Protein AF-A0A6P1Q1D2-F1 (afdb_monomer_lite)

Foldseek 3Di:
DDPDPPVVVVVVVVCCVVVPPPVPPPPPDPDDDFQAAPPPRHGADVVCCVVPVPDNHHPVVVVPD

Radius of gyration: 26.59 Å; chains: 1; bounding box: 34×20×81 Å

Secondary structure (DSSP, 8-state):
-----HHHHHHHHHHHHHTT-------PPP-PPPPBPTTT-PBPPHHHHHH-TT-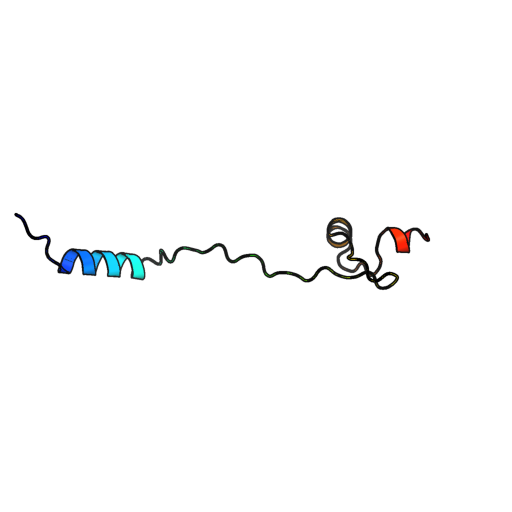-S-HHHHTT-

Sequence (65 aa):
MDAKPPELDSLLRDIWQQQGCAYSTPQGAPFDSPRACAGCGRPIAPSVLAVQPMATHCHYCRSGS

pLDDT: mean 77.13, std 12.4, range [46.38, 92.56]

Organism: NCBI:txid1615494

Structure (mmCIF, N/CA/C/O backbone):
data_AF-A0A6P1Q1D2-F1
#
_entry.id   AF-A0A6P1Q1D2-F1
#
loop_
_atom_site.group_PDB
_atom_site.id
_atom_site.type_symbol
_atom_site.label_atom_id
_atom_site.label_alt_id
_atom_site.label_comp_id
_atom_site.label_asym_id
_atom_site.label_entity_id
_atom_site.label_seq_id
_atom_site.pdbx_PDB_ins_code
_atom_site.Cartn_x
_atom_site.Cartn_y
_atom_site.Cartn_z
_atom_site.occupancy
_atom_site.B_iso_or_equiv
_atom_site.auth_seq_id
_atom_site.auth_comp_id
_atom_site.auth_asym_id
_atom_site.auth_atom_id
_atom_site.pdbx_PDB_model_num
ATOM 1 N N . MET A 1 1 ? -8.911 0.462 59.979 1.00 46.38 1 MET A N 1
ATOM 2 C CA . MET A 1 1 ? -8.949 -0.284 58.703 1.00 46.38 1 MET A CA 1
ATOM 3 C C . MET A 1 1 ? -10.179 0.204 57.972 1.00 46.38 1 MET A C 1
ATOM 5 O O . MET A 1 1 ? -11.251 -0.369 58.106 1.00 46.38 1 MET A O 1
ATOM 9 N N . ASP A 1 2 ? -10.036 1.349 57.321 1.00 55.59 2 ASP A N 1
ATOM 10 C CA . ASP A 1 2 ? -11.125 2.085 56.692 1.00 55.59 2 ASP A CA 1
ATOM 11 C C . ASP A 1 2 ? -11.464 1.414 55.362 1.00 55.59 2 ASP A C 1
ATOM 13 O O . ASP A 1 2 ? -10.757 1.558 54.365 1.00 55.59 2 ASP A O 1
ATOM 17 N N . ALA A 1 3 ? -12.509 0.587 55.381 1.00 59.94 3 ALA A N 1
ATOM 18 C CA . ALA A 1 3 ? -13.021 -0.075 54.194 1.00 59.94 3 ALA A CA 1
ATOM 19 C C . ALA A 1 3 ? -13.563 0.992 53.232 1.00 59.94 3 ALA A C 1
ATOM 21 O O . ALA A 1 3 ? -14.601 1.602 53.482 1.00 59.94 3 ALA A O 1
ATOM 22 N N . LYS A 1 4 ? -12.833 1.239 52.138 1.00 62.59 4 LYS A N 1
ATOM 23 C CA . LYS A 1 4 ? -13.277 2.103 51.040 1.00 62.59 4 LYS A CA 1
ATOM 24 C C . LYS A 1 4 ? -14.655 1.611 50.563 1.00 62.59 4 LYS A C 1
ATOM 26 O O . LYS A 1 4 ? -14.777 0.424 50.252 1.00 62.59 4 LYS A O 1
ATOM 31 N N . PRO A 1 5 ? -15.689 2.470 50.512 1.00 61.22 5 PRO A N 1
ATOM 32 C CA . PRO A 1 5 ? -17.020 2.042 50.104 1.00 61.22 5 PRO A CA 1
ATOM 33 C C . PRO A 1 5 ? -16.972 1.513 48.657 1.00 61.22 5 PRO A C 1
ATOM 35 O O . PRO A 1 5 ? -16.432 2.202 47.786 1.00 61.22 5 PRO A O 1
ATOM 38 N N . PRO A 1 6 ? -17.527 0.316 48.373 1.00 63.62 6 PRO A N 1
ATOM 39 C CA . PRO A 1 6 ? -17.487 -0.316 47.042 1.00 63.62 6 PRO A CA 1
ATOM 40 C C . PRO A 1 6 ? -18.195 0.513 45.954 1.00 63.62 6 PRO A C 1
ATOM 42 O O . PRO A 1 6 ? -17.944 0.357 44.758 1.00 63.62 6 PRO A O 1
ATOM 45 N N . GLU A 1 7 ? -19.040 1.443 46.389 1.00 72.88 7 GLU A N 1
ATOM 46 C CA . GLU A 1 7 ? -19.743 2.435 45.579 1.00 72.88 7 GLU A CA 1
ATOM 47 C C . GLU A 1 7 ? -18.768 3.371 44.845 1.00 72.88 7 GLU A C 1
ATOM 49 O O . GLU A 1 7 ? -18.986 3.707 43.684 1.00 72.88 7 GLU A O 1
ATOM 54 N N . LEU A 1 8 ? -17.653 3.755 45.483 1.00 76.88 8 LEU A N 1
ATOM 55 C CA . LEU A 1 8 ? -16.696 4.706 44.908 1.00 76.88 8 LEU A CA 1
ATOM 56 C C . LEU A 1 8 ? -15.940 4.103 43.720 1.00 76.88 8 LEU A C 1
ATOM 58 O O . LEU A 1 8 ? -15.710 4.779 42.723 1.00 76.88 8 LEU A O 1
ATOM 62 N N . ASP A 1 9 ? -15.568 2.826 43.807 1.00 75.25 9 ASP A N 1
ATOM 63 C CA . ASP A 1 9 ? -14.912 2.113 42.706 1.00 75.25 9 ASP A CA 1
ATOM 64 C C . ASP A 1 9 ? -15.859 1.897 41.519 1.00 75.25 9 ASP A C 1
ATOM 66 O O . ASP A 1 9 ? -15.448 1.999 40.362 1.00 75.25 9 ASP A O 1
ATOM 70 N N . SER A 1 10 ? -17.139 1.652 41.803 1.00 79.25 10 SER A N 1
ATOM 71 C CA . SER A 1 10 ? -18.172 1.510 40.774 1.00 79.25 10 SER A CA 1
ATOM 72 C C . SER A 1 10 ? -18.446 2.843 40.076 1.00 79.25 10 SER A C 1
ATOM 74 O O . SER A 1 10 ? -18.468 2.891 38.848 1.00 79.25 10 SER A O 1
ATOM 76 N N . LEU A 1 11 ? -18.545 3.934 40.843 1.00 81.44 11 LEU A N 1
ATOM 77 C CA . LEU A 1 11 ? -18.716 5.289 40.320 1.00 81.44 11 LEU A CA 1
ATOM 78 C C . LEU A 1 11 ? -17.522 5.719 39.456 1.00 81.44 11 LEU A C 1
ATOM 80 O O . LEU A 1 11 ? -17.703 6.244 38.365 1.00 81.44 11 LEU A O 1
ATOM 84 N N . LEU A 1 12 ? -16.291 5.461 39.905 1.00 79.75 12 LEU A N 1
ATOM 85 C CA . LEU A 1 12 ? -15.086 5.780 39.131 1.00 79.75 12 LEU A CA 1
ATOM 86 C C . LEU A 1 12 ? -15.028 5.002 37.811 1.00 79.75 12 LEU A C 1
ATOM 88 O O . LEU A 1 12 ? -14.605 5.550 36.794 1.00 79.75 12 LEU A O 1
ATOM 92 N N . ARG A 1 13 ? -15.471 3.740 37.810 1.00 76.19 13 ARG A N 1
ATOM 93 C CA . ARG A 1 13 ? -15.524 2.906 36.605 1.00 76.19 13 ARG A CA 1
ATOM 94 C C . ARG A 1 13 ? -16.593 3.387 35.624 1.00 76.19 13 ARG A C 1
ATOM 96 O O . ARG A 1 13 ? -16.325 3.430 34.427 1.00 76.19 13 ARG A O 1
ATOM 103 N N . ASP A 1 14 ? -17.760 3.767 36.132 1.00 78.88 14 ASP A N 1
ATOM 104 C CA . ASP A 1 14 ? -18.856 4.337 35.346 1.00 78.88 14 ASP A CA 1
ATOM 105 C C . ASP A 1 14 ? -18.447 5.676 34.712 1.00 78.88 14 ASP A C 1
ATOM 107 O O . ASP A 1 14 ? -18.550 5.840 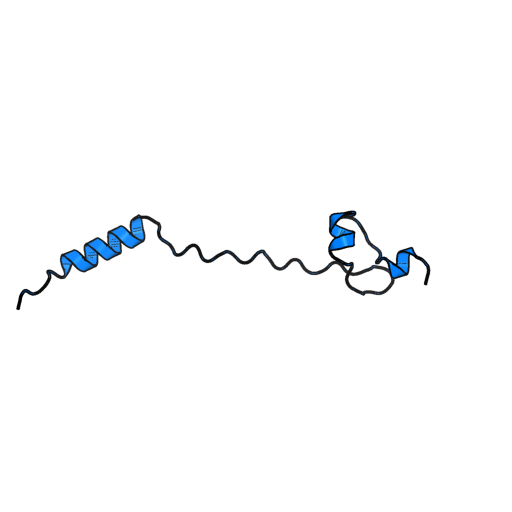33.499 1.00 78.88 14 ASP A O 1
ATOM 111 N N . ILE A 1 15 ? -17.830 6.573 35.488 1.00 78.38 15 ILE A N 1
ATOM 112 C CA . ILE A 1 15 ? -17.261 7.833 34.987 1.00 78.38 15 ILE A CA 1
ATOM 113 C C . ILE A 1 15 ? -16.210 7.567 33.900 1.00 78.38 15 ILE A C 1
ATOM 115 O O . ILE A 1 15 ? -16.211 8.233 32.865 1.00 78.38 15 ILE A O 1
ATOM 119 N N . TRP A 1 16 ? -15.328 6.585 34.097 1.00 71.06 16 TRP A N 1
ATOM 120 C CA . TRP A 1 16 ? -14.292 6.243 33.120 1.00 71.06 16 TRP A CA 1
ATOM 121 C C . TRP A 1 16 ? -14.868 5.685 31.809 1.00 71.06 16 TRP A C 1
ATOM 123 O O . TRP A 1 16 ? -14.371 6.022 30.733 1.00 71.06 16 TRP A O 1
ATOM 133 N N . GLN A 1 17 ? -15.938 4.886 31.877 1.00 72.25 17 GLN A N 1
ATOM 134 C CA . GLN A 1 17 ? -16.632 4.379 30.688 1.00 72.25 17 GLN A CA 1
ATOM 135 C C . GLN A 1 17 ? -17.469 5.459 29.986 1.00 72.25 17 GLN A C 1
ATOM 137 O O . GLN A 1 17 ? -17.458 5.527 28.757 1.00 72.25 17 GLN A O 1
ATOM 142 N N . GLN A 1 18 ? -18.155 6.325 30.739 1.00 70.81 18 GLN A N 1
ATOM 143 C CA . GLN A 1 18 ? -18.996 7.396 30.190 1.00 70.81 18 GLN A CA 1
ATOM 144 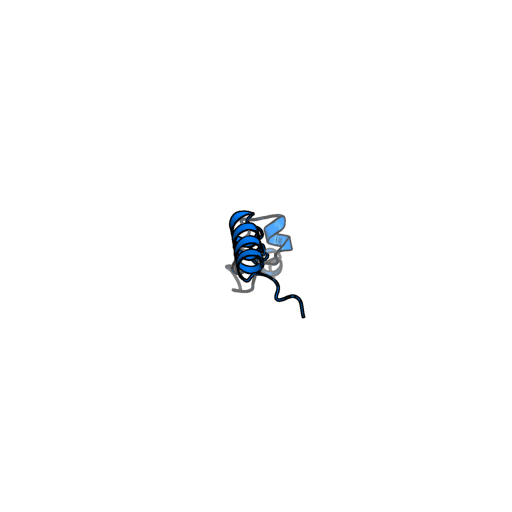C C . GLN A 1 18 ? -18.186 8.540 29.574 1.00 70.81 18 GLN A C 1
ATOM 146 O O . GLN A 1 18 ? -18.616 9.126 28.583 1.00 70.81 18 GLN A O 1
ATOM 151 N N . GLN A 1 19 ? -17.001 8.850 30.112 1.00 67.44 19 GLN A N 1
ATOM 152 C CA . GLN A 1 19 ? -16.141 9.914 29.576 1.00 67.44 19 GLN A CA 1
ATOM 153 C C . GLN A 1 19 ? -15.442 9.542 28.263 1.00 67.44 19 GLN A C 1
ATOM 155 O O . GLN A 1 19 ? -14.667 10.338 27.738 1.00 67.44 19 GLN A O 1
ATOM 160 N N . GLY A 1 20 ? -15.709 8.358 27.700 1.00 56.19 20 GLY A N 1
ATOM 161 C CA . GLY A 1 20 ? -15.231 8.025 26.362 1.00 56.19 20 GLY A CA 1
ATOM 162 C C . GLY A 1 20 ? -13.710 7.929 26.268 1.00 56.19 20 GLY A C 1
ATOM 163 O O . GLY A 1 20 ? -13.179 7.909 25.161 1.00 56.19 20 GLY A O 1
ATOM 164 N N . CYS A 1 21 ? -13.008 7.762 27.396 1.00 58.25 21 CYS A N 1
ATOM 165 C CA . CYS A 1 21 ? -11.626 7.279 27.436 1.00 58.25 21 CYS A CA 1
ATOM 166 C C . CYS A 1 21 ? -11.571 5.789 27.049 1.00 58.25 21 CYS A C 1
ATOM 168 O O . CYS A 1 21 ? -10.838 4.995 27.639 1.00 58.25 21 CYS A O 1
ATOM 170 N N . ALA A 1 22 ? -12.358 5.393 26.045 1.00 59.53 22 ALA A N 1
ATOM 171 C CA . ALA A 1 22 ? -12.059 4.240 25.235 1.00 59.53 22 ALA A CA 1
ATOM 172 C C . ALA A 1 22 ? -10.646 4.482 24.726 1.00 59.53 22 ALA A C 1
ATOM 174 O O . ALA A 1 22 ? -10.385 5.469 24.044 1.00 59.53 22 ALA A O 1
ATOM 175 N N . TYR A 1 23 ? -9.727 3.625 25.152 1.00 57.50 23 TYR A N 1
ATOM 176 C CA . TYR A 1 23 ? -8.381 3.564 24.626 1.00 57.50 23 TYR A CA 1
ATOM 177 C C . TYR A 1 23 ? -8.500 3.618 23.104 1.00 57.50 23 TYR A C 1
ATOM 179 O O . TYR A 1 23 ? -8.940 2.640 22.494 1.00 57.50 23 TYR A O 1
ATOM 187 N N . SER A 1 24 ? -8.211 4.785 22.520 1.00 59.72 24 SER A N 1
ATOM 188 C CA . SER A 1 24 ? -8.214 5.006 21.081 1.00 59.72 24 SER A CA 1
ATOM 189 C C . SER A 1 24 ? -7.096 4.139 20.548 1.00 59.72 24 SER A C 1
ATOM 191 O O . SER A 1 24 ? -5.954 4.575 20.420 1.00 59.72 24 SER A O 1
ATOM 193 N N . THR A 1 25 ? -7.394 2.859 20.348 1.00 64.19 25 THR A N 1
ATOM 194 C CA . THR A 1 25 ? -6.477 1.941 19.706 1.00 64.19 25 THR A CA 1
ATOM 195 C C . THR A 1 25 ? -6.215 2.604 18.369 1.00 64.19 25 THR A C 1
ATOM 197 O O . THR A 1 25 ? -7.193 2.904 17.675 1.00 64.19 25 THR A O 1
ATOM 200 N N . PRO A 1 26 ? -4.957 2.943 18.037 1.00 64.50 26 PRO A N 1
ATOM 201 C CA . PRO A 1 26 ? -4.676 3.528 16.744 1.00 64.50 26 PRO A CA 1
ATOM 202 C C . PRO A 1 26 ? -5.235 2.540 15.731 1.00 64.50 26 PRO A C 1
ATOM 204 O O . PRO A 1 26 ? -4.768 1.403 15.652 1.00 64.50 26 PRO A O 1
ATOM 207 N N . GLN A 1 27 ? -6.318 2.930 15.055 1.00 64.69 27 GLN A N 1
ATOM 208 C CA . GLN A 1 27 ? -6.888 2.122 13.997 1.00 64.69 27 GLN A CA 1
ATOM 209 C C . GLN A 1 27 ? -5.768 2.010 12.976 1.00 64.69 27 GLN A C 1
ATOM 211 O O . GLN A 1 27 ? -5.402 2.999 12.340 1.00 64.69 27 GLN A O 1
ATOM 216 N N . GLY A 1 28 ? -5.134 0.835 12.924 1.00 65.38 28 GLY A N 1
ATOM 217 C CA . GLY A 1 28 ? -4.097 0.562 11.946 1.00 65.38 28 GLY A CA 1
ATOM 218 C C . GLY A 1 28 ? -4.673 0.911 10.585 1.00 65.38 28 GLY A C 1
ATOM 219 O O . GLY A 1 28 ? -5.804 0.518 10.287 1.00 65.38 28 GLY A O 1
ATOM 220 N N . ALA A 1 29 ? -3.941 1.708 9.805 1.00 71.31 29 ALA A N 1
ATOM 221 C CA . ALA A 1 29 ? -4.391 2.070 8.472 1.00 71.31 29 ALA A CA 1
ATOM 222 C C . ALA A 1 29 ? -4.781 0.782 7.725 1.00 71.31 29 ALA A C 1
ATOM 224 O O . ALA A 1 29 ? -4.050 -0.213 7.833 1.00 71.31 29 ALA A O 1
ATOM 225 N N . PRO A 1 30 ? -5.929 0.757 7.025 1.00 68.88 30 PRO A N 1
ATOM 226 C CA . PRO A 1 30 ? -6.344 -0.426 6.289 1.00 68.88 30 PRO A CA 1
ATOM 227 C C . PRO A 1 30 ? -5.205 -0.853 5.360 1.00 68.88 30 PRO A C 1
ATOM 229 O O . PRO A 1 30 ? -4.609 -0.022 4.675 1.00 68.88 30 PRO A O 1
ATOM 232 N N . PHE A 1 31 ? -4.862 -2.143 5.391 1.00 69.62 31 PHE A N 1
ATOM 233 C CA . PHE A 1 31 ? -3.824 -2.696 4.529 1.00 69.62 31 PHE A CA 1
ATOM 234 C C . PHE A 1 31 ? -4.280 -2.571 3.072 1.00 69.62 31 PHE A C 1
ATOM 236 O O . PHE A 1 31 ? -5.135 -3.330 2.613 1.00 69.62 31 PHE A O 1
ATOM 243 N N . ASP A 1 32 ? -3.732 -1.594 2.355 1.00 69.25 32 ASP A N 1
ATOM 244 C CA . ASP A 1 32 ? -3.961 -1.434 0.925 1.00 69.25 32 ASP A CA 1
ATOM 245 C C . ASP A 1 32 ? -3.052 -2.423 0.184 1.00 69.25 32 ASP A C 1
ATOM 247 O O . ASP A 1 32 ? -1.827 -2.416 0.355 1.00 69.25 32 ASP A O 1
ATOM 251 N N . SER A 1 33 ? -3.645 -3.336 -0.589 1.00 71.06 33 SER A N 1
ATOM 252 C CA . SER A 1 33 ? -2.857 -4.336 -1.311 1.00 71.06 33 SER A CA 1
ATOM 253 C C . SER A 1 33 ? -1.976 -3.639 -2.353 1.00 71.06 33 SER A C 1
ATOM 255 O O . SER A 1 33 ? -2.481 -2.844 -3.149 1.00 71.06 33 SER A O 1
ATOM 257 N N . PRO A 1 34 ? -0.664 -3.930 -2.3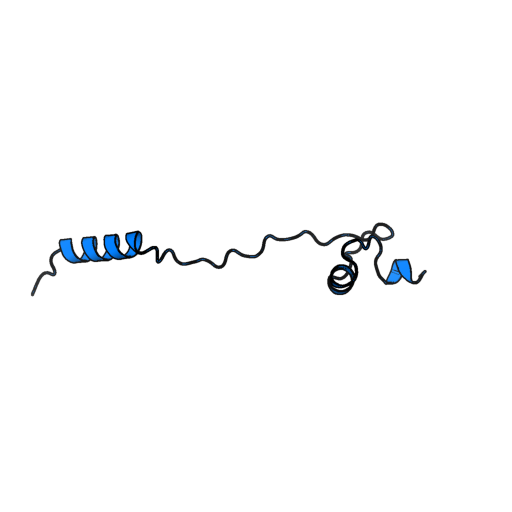99 1.00 76.75 34 PRO A N 1
ATOM 258 C CA . PRO A 1 34 ? 0.237 -3.248 -3.316 1.00 76.75 34 PRO A CA 1
ATOM 259 C C . PRO A 1 34 ? -0.188 -3.504 -4.764 1.00 76.75 34 PRO A C 1
ATOM 261 O O . PRO A 1 34 ? -0.318 -4.652 -5.192 1.00 76.75 34 PRO A O 1
ATOM 264 N N . ARG A 1 35 ? -0.388 -2.431 -5.542 1.00 85.25 35 ARG A N 1
ATOM 265 C CA . ARG A 1 35 ? -0.719 -2.560 -6.968 1.00 85.25 35 ARG A CA 1
ATOM 266 C C . ARG A 1 35 ? 0.394 -3.287 -7.705 1.00 85.25 35 ARG A C 1
ATOM 268 O O . ARG A 1 35 ? 1.557 -2.904 -7.610 1.00 85.25 35 ARG A O 1
ATOM 275 N N . ALA A 1 36 ? 0.024 -4.298 -8.481 1.00 91.25 36 ALA A N 1
ATOM 276 C CA . ALA A 1 36 ? 0.948 -5.052 -9.313 1.00 91.25 36 ALA A CA 1
ATOM 277 C C . ALA A 1 36 ? 1.098 -4.423 -10.708 1.00 91.25 36 ALA A C 1
ATOM 279 O O . ALA A 1 36 ? 0.158 -3.866 -11.272 1.00 91.25 36 ALA A O 1
ATOM 280 N N . CYS A 1 37 ? 2.301 -4.528 -11.267 1.00 92.56 37 CYS A N 1
ATOM 281 C CA . CYS A 1 37 ? 2.615 -4.157 -12.639 1.00 92.56 37 CYS A CA 1
ATOM 282 C C . CYS A 1 37 ? 1.920 -5.110 -13.617 1.00 92.56 37 CYS A C 1
ATOM 284 O O . CYS A 1 37 ? 2.104 -6.323 -13.520 1.00 92.56 37 CYS A O 1
ATOM 286 N N . ALA A 1 38 ? 1.216 -4.566 -14.610 1.00 91.06 38 ALA A N 1
ATOM 287 C CA . ALA A 1 38 ? 0.535 -5.351 -15.639 1.00 91.06 38 ALA A CA 1
ATOM 288 C C . ALA A 1 38 ? 1.497 -6.170 -16.522 1.00 91.06 38 ALA A C 1
ATOM 290 O O . ALA A 1 38 ? 1.124 -7.231 -17.007 1.00 91.06 38 ALA A O 1
ATOM 291 N N . GLY A 1 39 ? 2.735 -5.700 -16.716 1.00 91.94 39 GLY A N 1
ATOM 292 C CA . GLY A 1 39 ? 3.714 -6.370 -17.580 1.00 91.94 39 GLY A CA 1
ATOM 293 C C . GLY A 1 39 ? 4.480 -7.514 -16.909 1.00 91.94 39 GLY A C 1
ATOM 294 O O . GLY A 1 39 ? 4.747 -8.527 -17.542 1.00 91.94 39 GLY A O 1
ATOM 295 N N . CYS A 1 40 ? 4.853 -7.366 -15.634 1.00 91.88 40 CYS A N 1
ATOM 296 C CA . CYS A 1 40 ? 5.744 -8.321 -14.956 1.00 91.88 40 CYS A CA 1
ATOM 297 C C . CYS A 1 40 ? 5.209 -8.869 -13.628 1.00 91.88 40 CYS A C 1
ATOM 299 O O . CYS A 1 40 ? 5.917 -9.616 -12.955 1.00 91.88 40 CYS A O 1
ATOM 301 N N . GLY A 1 41 ? 4.011 -8.463 -13.197 1.00 89.94 41 GLY A N 1
ATOM 302 C CA . GLY A 1 41 ? 3.387 -8.908 -11.946 1.00 89.94 41 GLY A CA 1
ATOM 303 C C . GLY A 1 41 ? 4.058 -8.403 -10.662 1.00 89.94 41 GLY A C 1
ATOM 304 O O . GLY A 1 41 ? 3.540 -8.623 -9.572 1.00 89.94 41 GLY A O 1
ATOM 305 N N . ARG A 1 42 ? 5.196 -7.703 -10.757 1.00 90.00 42 ARG A N 1
ATOM 306 C CA . ARG A 1 42 ? 5.901 -7.145 -9.593 1.00 90.00 42 ARG A CA 1
ATOM 307 C C . ARG A 1 42 ? 5.136 -5.960 -8.999 1.00 90.00 42 ARG A C 1
ATOM 309 O O . ARG A 1 42 ? 4.535 -5.203 -9.764 1.00 90.00 42 ARG A O 1
ATOM 316 N N . PRO A 1 43 ? 5.201 -5.737 -7.677 1.00 90.38 43 PRO A N 1
ATOM 317 C CA . PRO A 1 43 ? 4.579 -4.573 -7.057 1.00 90.38 43 PRO A CA 1
ATOM 318 C C . PRO A 1 43 ? 5.142 -3.267 -7.635 1.00 90.38 43 PRO A C 1
ATOM 320 O O . PRO A 1 43 ? 6.351 -3.119 -7.841 1.00 90.38 43 PRO A O 1
ATOM 323 N N . ILE A 1 44 ? 4.255 -2.314 -7.910 1.00 90.56 44 ILE A N 1
ATOM 324 C CA . ILE A 1 44 ? 4.605 -0.951 -8.302 1.00 90.56 44 ILE A CA 1
ATOM 325 C C . ILE A 1 44 ? 5.049 -0.212 -7.041 1.00 90.56 44 ILE A C 1
ATOM 327 O O . ILE A 1 44 ? 4.361 -0.227 -6.023 1.00 90.56 44 ILE A O 1
ATOM 331 N N . ALA A 1 45 ? 6.217 0.428 -7.107 1.00 87.88 45 ALA A N 1
ATOM 332 C CA . ALA A 1 45 ? 6.776 1.135 -5.965 1.00 87.88 45 ALA A CA 1
ATOM 333 C C . ALA A 1 45 ? 5.814 2.235 -5.468 1.00 87.88 45 ALA A C 1
ATOM 335 O O . ALA A 1 45 ? 5.286 2.990 -6.292 1.00 87.88 45 ALA A O 1
ATOM 336 N N . PRO A 1 46 ? 5.635 2.399 -4.143 1.00 86.31 46 PRO A N 1
ATOM 337 C CA . PRO A 1 46 ? 4.771 3.439 -3.585 1.00 86.31 46 PRO A CA 1
ATOM 338 C C . PRO A 1 46 ? 5.149 4.848 -4.048 1.00 86.31 46 PRO A C 1
ATOM 340 O O . PRO A 1 46 ? 4.273 5.671 -4.273 1.00 86.31 46 PRO A O 1
ATOM 343 N N . SER A 1 47 ? 6.439 5.116 -4.268 1.00 87.56 47 SER A N 1
ATOM 344 C CA . SER A 1 47 ? 6.920 6.391 -4.816 1.00 87.56 47 SER A CA 1
ATOM 345 C C . SER A 1 47 ? 6.378 6.679 -6.219 1.00 87.56 47 SER A C 1
ATOM 347 O O . SER A 1 47 ? 6.058 7.822 -6.534 1.00 87.56 47 SER A O 1
ATOM 349 N N . VAL A 1 48 ? 6.219 5.649 -7.054 1.00 86.88 48 VAL A N 1
ATOM 350 C CA . VAL A 1 48 ? 5.609 5.778 -8.384 1.00 86.88 48 VAL A CA 1
ATOM 351 C C . VAL A 1 48 ? 4.116 6.049 -8.250 1.00 86.88 48 VAL A C 1
ATOM 353 O O . VAL A 1 48 ? 3.606 6.918 -8.947 1.00 86.88 48 VAL A O 1
ATOM 356 N N . LEU A 1 49 ? 3.428 5.361 -7.335 1.00 86.69 49 LEU A N 1
ATOM 357 C CA . LEU A 1 49 ? 1.997 5.566 -7.090 1.00 86.69 49 LEU A CA 1
ATOM 358 C C . LEU A 1 49 ? 1.694 6.924 -6.442 1.00 86.69 49 LEU A C 1
ATOM 360 O O . LEU A 1 49 ? 0.654 7.506 -6.727 1.00 86.69 49 LEU A O 1
ATOM 364 N N . ALA A 1 50 ? 2.605 7.458 -5.627 1.00 87.25 50 ALA A N 1
ATOM 365 C CA . ALA A 1 50 ? 2.474 8.784 -5.029 1.00 87.25 50 ALA A CA 1
ATOM 366 C C . ALA A 1 50 ? 2.507 9.897 -6.089 1.00 87.25 50 ALA A C 1
ATOM 368 O O . ALA A 1 50 ? 1.763 10.867 -5.987 1.00 87.25 50 ALA A O 1
ATOM 369 N N . VAL A 1 51 ? 3.342 9.747 -7.123 1.00 90.25 51 VAL A N 1
ATOM 370 C CA . VAL A 1 51 ? 3.436 10.713 -8.233 1.00 90.25 51 VAL A CA 1
ATOM 371 C C . VAL A 1 51 ? 2.393 10.428 -9.319 1.00 90.25 51 VAL A C 1
ATOM 373 O O . VAL A 1 51 ? 1.867 11.348 -9.939 1.00 90.25 51 VAL A O 1
ATOM 376 N N . GLN A 1 52 ? 2.091 9.153 -9.570 1.00 89.06 52 GLN A N 1
ATOM 377 C CA . GLN A 1 52 ? 1.152 8.691 -10.593 1.00 89.06 52 GLN A CA 1
ATOM 378 C C . GLN A 1 52 ? 0.230 7.605 -10.021 1.00 89.06 52 GLN A C 1
ATOM 380 O O . GLN A 1 52 ? 0.469 6.409 -10.221 1.00 89.06 52 GLN A O 1
ATOM 385 N N . PRO A 1 53 ? -0.879 7.997 -9.371 1.00 88.19 53 PRO A N 1
ATOM 386 C CA . PRO A 1 53 ? -1.797 7.061 -8.726 1.00 88.19 53 PRO A CA 1
ATOM 387 C C . PRO A 1 53 ? -2.463 6.081 -9.689 1.00 88.19 53 PRO A C 1
ATOM 389 O O . PRO A 1 53 ? -2.996 5.072 -9.250 1.00 88.19 53 PRO A O 1
ATOM 392 N N . MET A 1 54 ? -2.457 6.357 -10.996 1.00 89.75 54 MET A N 1
ATOM 393 C CA . MET A 1 54 ? -3.016 5.483 -12.036 1.00 89.75 54 MET A CA 1
ATOM 394 C C . MET A 1 54 ? -1.944 4.696 -12.806 1.00 89.75 54 MET A C 1
ATOM 396 O O . MET A 1 54 ? -2.240 4.127 -13.855 1.00 89.75 54 MET A O 1
ATOM 400 N N . ALA A 1 55 ? -0.701 4.645 -12.314 1.00 89.69 55 ALA A N 1
ATOM 401 C CA . ALA A 1 55 ? 0.348 3.857 -12.951 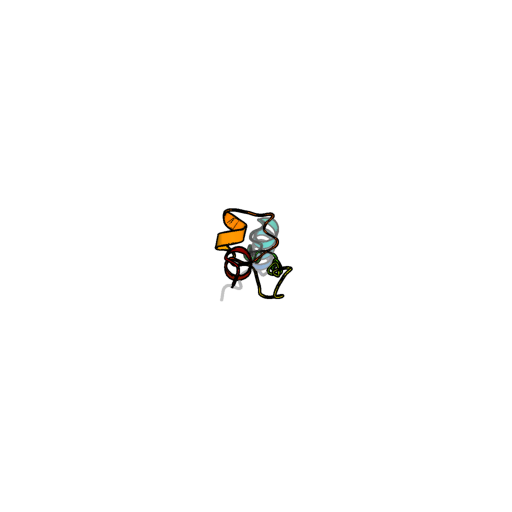1.00 89.69 55 ALA A CA 1
ATOM 402 C C . ALA A 1 55 ? -0.026 2.363 -12.991 1.00 89.69 55 ALA A C 1
ATOM 404 O O . ALA A 1 55 ? -0.363 1.764 -11.970 1.00 89.69 55 ALA A O 1
ATOM 405 N N . THR A 1 56 ? 0.066 1.767 -14.182 1.00 91.62 56 THR A N 1
ATOM 406 C CA . THR A 1 56 ? -0.190 0.335 -14.436 1.00 91.62 56 THR A CA 1
ATOM 407 C C . THR A 1 56 ? 1.088 -0.471 -14.675 1.00 91.62 56 THR A C 1
ATOM 409 O O . THR A 1 56 ? 1.055 -1.698 -14.684 1.00 91.62 56 THR A O 1
ATOM 412 N N . HIS A 1 57 ? 2.227 0.204 -14.849 1.00 92.25 57 HIS A N 1
ATOM 413 C CA . HIS A 1 57 ? 3.520 -0.407 -15.152 1.00 92.25 57 HIS A CA 1
ATOM 414 C C . HIS A 1 57 ? 4.590 0.073 -14.168 1.00 92.25 57 HIS A C 1
ATOM 416 O O . HIS A 1 57 ? 4.628 1.249 -13.801 1.00 92.25 57 HIS A O 1
ATOM 422 N N . CYS A 1 58 ? 5.482 -0.830 -13.751 1.00 89.38 58 CYS A N 1
ATOM 423 C CA . CYS A 1 58 ? 6.634 -0.478 -12.926 1.00 89.38 58 CYS A CA 1
ATOM 424 C C . CYS A 1 58 ? 7.685 0.295 -13.737 1.00 89.38 58 CYS A C 1
ATOM 426 O O . CYS A 1 58 ? 7.673 0.286 -14.970 1.00 89.38 58 CYS A O 1
ATOM 428 N N . HIS A 1 59 ? 8.619 0.941 -13.032 1.00 87.06 59 HIS A N 1
ATOM 429 C CA . HIS A 1 59 ? 9.682 1.729 -13.659 1.00 87.06 59 HIS A CA 1
ATOM 430 C C . HIS A 1 59 ? 10.469 0.918 -14.700 1.00 87.06 59 HIS A C 1
ATOM 432 O O . HIS A 1 59 ? 10.677 1.406 -15.802 1.00 87.06 59 HIS A O 1
ATOM 438 N N . TYR A 1 60 ? 10.817 -0.337 -14.389 1.00 86.62 60 TYR A N 1
ATOM 439 C CA . TYR A 1 60 ? 11.559 -1.230 -15.288 1.00 86.62 60 TYR A CA 1
ATOM 440 C C . TYR A 1 60 ? 10.812 -1.520 -16.599 1.00 86.62 60 TYR A C 1
ATOM 442 O O . TYR A 1 60 ? 11.369 -1.355 -17.680 1.00 86.62 60 TYR A O 1
ATOM 450 N N . CYS A 1 61 ? 9.526 -1.883 -16.520 1.00 89.50 61 CYS A N 1
ATOM 451 C CA . CYS A 1 61 ? 8.717 -2.131 -17.716 1.00 89.50 61 CYS A CA 1
ATOM 452 C C . CYS A 1 61 ? 8.474 -0.849 -18.525 1.00 89.50 61 CYS A C 1
ATOM 454 O O . CYS A 1 61 ? 8.419 -0.911 -19.748 1.00 89.50 61 CYS A O 1
ATOM 456 N N . ARG A 1 62 ? 8.360 0.320 -17.873 1.00 84.88 62 ARG A N 1
ATOM 457 C CA . ARG A 1 62 ? 8.271 1.608 -18.586 1.00 84.88 62 ARG A CA 1
ATOM 458 C C . ARG A 1 62 ? 9.571 1.992 -19.288 1.00 84.88 62 ARG A C 1
ATOM 460 O O . ARG A 1 62 ? 9.498 2.642 -20.324 1.00 84.88 62 ARG A O 1
ATOM 467 N N . SER A 1 63 ? 10.729 1.633 -18.735 1.00 85.25 63 SER A N 1
ATOM 468 C CA . SER A 1 63 ? 12.033 1.931 -19.337 1.00 85.25 63 SER A CA 1
ATOM 469 C C . SER A 1 63 ? 12.431 0.987 -20.480 1.00 85.25 63 SER A C 1
ATOM 471 O O . SER A 1 63 ? 13.459 1.229 -21.099 1.00 85.25 63 SER A O 1
ATOM 473 N N . GLY A 1 64 ? 11.641 -0.053 -20.777 1.00 70.25 64 GLY A N 1
ATOM 474 C CA . GLY A 1 64 ? 11.867 -0.941 -21.926 1.00 70.25 64 GLY A CA 1
ATOM 475 C C . GLY A 1 64 ? 13.011 -1.946 -21.758 1.00 70.25 64 GLY A C 1
ATOM 476 O O . GLY A 1 64 ? 13.731 -2.196 -22.719 1.00 70.25 64 GLY A O 1
ATOM 477 N N . SER A 1 65 ? 13.197 -2.483 -20.545 1.00 55.84 65 SER A N 1
ATOM 478 C CA . SER A 1 65 ? 14.128 -3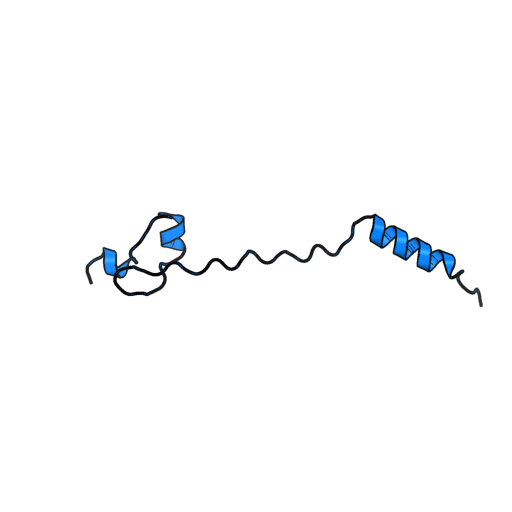.594 -20.269 1.00 55.84 65 SER A CA 1
ATOM 479 C C . SER A 1 65 ? 13.672 -4.913 -20.882 1.00 55.84 65 SER A C 1
ATOM 481 O O . SER A 1 65 ? 12.474 -5.236 -20.710 1.00 55.84 65 SER A O 1
#